Protein AF-A0A528EE47-F1 (afdb_monomer)

Radius of gyration: 16.22 Å; Cα contacts (8 Å, |Δi|>4): 66; chains: 1; bounding box: 39×16×34 Å

Mean predicted aligned error: 9.57 Å

pLDDT: mean 77.12, std 11.23, range [55.78, 93.19]

Secondary structure (DSSP, 8-state):
--EEEEEEEEE-SSPPPPEEPPTTTGGG---SSPPPTT-EE----EEEEEEE-

Foldseek 3Di:
DDWADWPDKDWPPDFDDWDFDDPVVQVPDPDPDGDDGPDTDGDTDMDIDTDDD

Structure (mmCIF, N/CA/C/O backbone):
data_AF-A0A528EE47-F1
#
_entry.id   AF-A0A528EE47-F1
#
loop_
_atom_site.group_PDB
_atom_site.id
_atom_site.type_symbol
_atom_site.label_atom_id
_atom_site.label_alt_id
_atom_site.label_comp_id
_atom_site.label_asym_id
_atom_site.label_entity_id
_atom_site.label_seq_id
_atom_site.pdbx_PDB_ins_code
_atom_site.Cartn_x
_atom_site.Cartn_y
_atom_site.Cartn_z
_atom_site.occupancy
_atom_site.B_iso_or_equiv
_atom_site.auth_seq_id
_atom_site.auth_comp_id
_atom_site.auth_asym_id
_atom_site.auth_atom_id
_atom_site.pdbx_PDB_model_num
ATOM 1 N N . VAL A 1 1 ? -22.934 1.285 7.996 1.00 76.31 1 VAL A N 1
ATOM 2 C CA . VAL A 1 1 ? -21.746 1.576 8.827 1.00 76.31 1 VAL A CA 1
ATOM 3 C C . VAL A 1 1 ? -20.909 2.619 8.119 1.00 76.31 1 VAL A C 1
ATOM 5 O O . VAL A 1 1 ? -20.761 2.541 6.904 1.00 76.31 1 VAL A O 1
ATOM 8 N N . SER A 1 2 ? -20.462 3.626 8.857 1.00 85.69 2 SER A N 1
ATOM 9 C CA . SER A 1 2 ? -19.610 4.719 8.386 1.00 85.69 2 SER A CA 1
ATOM 10 C C . SER A 1 2 ? -18.216 4.606 9.007 1.00 85.69 2 SER A C 1
ATOM 12 O O . SER A 1 2 ? -18.048 3.947 10.032 1.00 85.69 2 SER A O 1
ATOM 14 N N . ILE A 1 3 ? -17.206 5.189 8.359 1.00 88.31 3 ILE A N 1
ATOM 15 C CA . ILE A 1 3 ? -15.835 5.184 8.880 1.00 88.31 3 ILE A CA 1
ATOM 16 C C . ILE A 1 3 ? -15.728 6.213 10.012 1.00 88.31 3 ILE A C 1
ATOM 18 O O . ILE A 1 3 ? -16.177 7.354 9.860 1.00 88.31 3 ILE A O 1
ATOM 22 N N . GLY A 1 4 ? -15.191 5.811 11.159 1.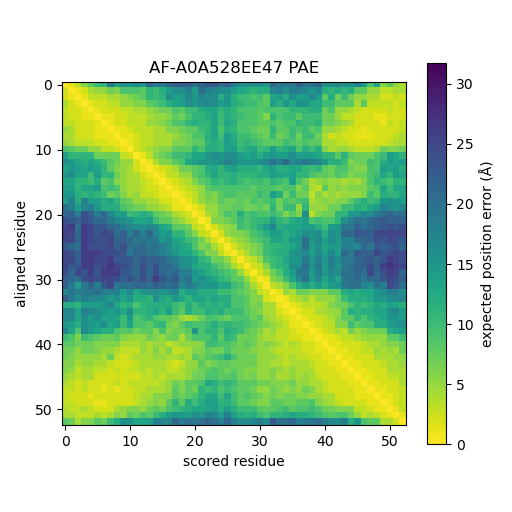00 87.62 4 GLY A N 1
ATOM 23 C CA . GLY A 1 4 ? -14.875 6.731 12.246 1.00 87.62 4 GLY A CA 1
ATOM 24 C C . GLY A 1 4 ? -13.381 7.058 12.310 1.00 87.62 4 GLY A C 1
ATOM 25 O O . GLY A 1 4 ? -12.670 7.015 11.306 1.00 87.62 4 GLY A O 1
ATOM 26 N N . ARG A 1 5 ? -12.903 7.444 13.491 1.00 90.88 5 ARG 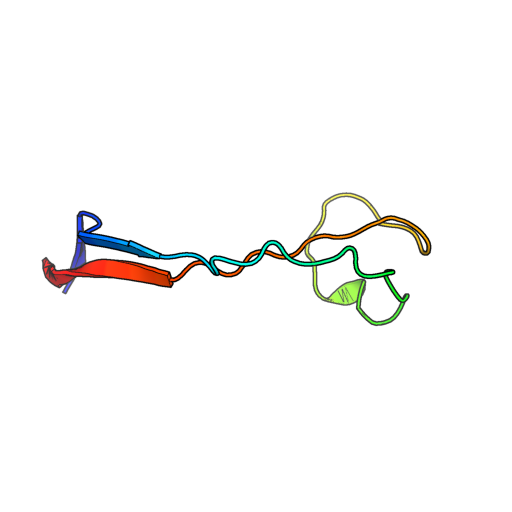A N 1
ATOM 27 C CA . ARG A 1 5 ? -11.503 7.780 13.771 1.00 90.88 5 ARG A CA 1
ATOM 28 C C . ARG A 1 5 ? -10.552 6.607 13.526 1.00 90.88 5 ARG A C 1
ATOM 30 O O . ARG A 1 5 ? -10.915 5.438 13.643 1.00 90.88 5 ARG A O 1
ATOM 37 N N . VAL A 1 6 ? -9.305 6.956 13.231 1.00 91.56 6 VAL A N 1
ATOM 38 C CA . VAL A 1 6 ? -8.188 6.010 13.176 1.00 91.56 6 VAL A CA 1
ATOM 39 C C . VAL A 1 6 ? -7.875 5.535 14.591 1.00 91.56 6 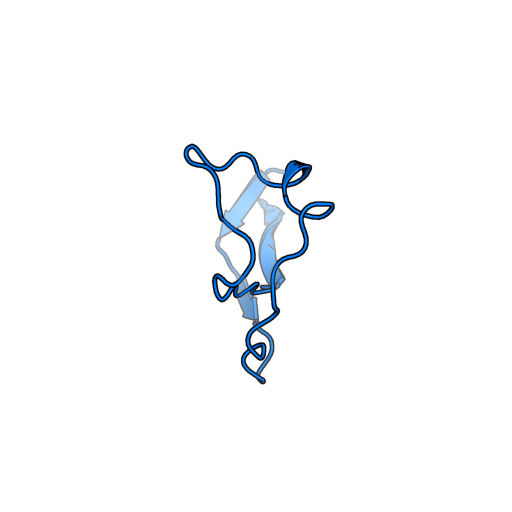VAL A C 1
ATOM 41 O O . VAL A 1 6 ? -7.701 6.356 15.492 1.00 91.56 6 VAL A O 1
ATOM 44 N N . LEU A 1 7 ? -7.803 4.221 14.769 1.00 91.31 7 LEU A N 1
ATOM 45 C CA . LEU A 1 7 ? -7.437 3.585 16.032 1.00 91.31 7 LEU A CA 1
ATOM 46 C C . LEU A 1 7 ? -5.948 3.241 16.069 1.00 91.31 7 LEU A C 1
ATOM 48 O O . LEU A 1 7 ? -5.304 3.419 17.098 1.00 91.31 7 LEU A O 1
ATOM 52 N N . GLU A 1 8 ? -5.403 2.777 14.945 1.00 90.06 8 GLU A N 1
ATOM 53 C CA . GLU A 1 8 ? -4.018 2.328 14.851 1.00 90.06 8 GLU A CA 1
ATOM 54 C C . GLU A 1 8 ? -3.491 2.477 13.421 1.00 90.06 8 G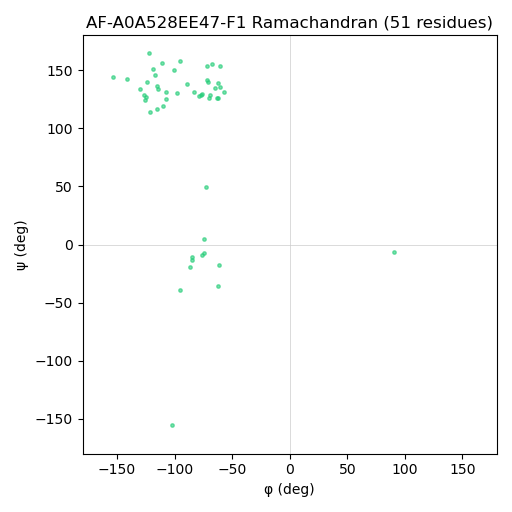LU A C 1
ATOM 56 O O . GLU A 1 8 ? -4.220 2.263 12.447 1.00 90.06 8 GLU A O 1
ATOM 61 N N . ILE A 1 9 ? 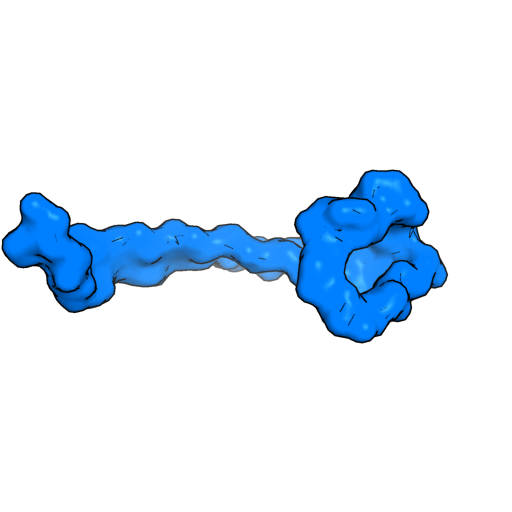-2.210 2.826 13.315 1.00 87.88 9 ILE A N 1
ATOM 62 C CA . ILE A 1 9 ? -1.442 2.815 12.071 1.00 87.88 9 ILE A CA 1
ATOM 63 C C . ILE A 1 9 ? -0.199 1.967 12.324 1.00 87.88 9 ILE A C 1
ATOM 65 O O . ILE A 1 9 ? 0.563 2.268 13.244 1.00 87.88 9 ILE A O 1
ATOM 69 N N . THR A 1 10 ? 0.021 0.942 11.502 1.00 88.56 10 THR A N 1
ATOM 70 C CA . THR A 1 10 ? 1.258 0.150 11.518 1.00 88.56 10 THR A CA 1
ATOM 71 C C . THR A 1 10 ? 1.904 0.137 10.138 1.00 88.56 10 THR A C 1
ATOM 73 O O . THR A 1 10 ? 1.228 0.043 9.114 1.00 88.56 10 THR A O 1
ATOM 76 N N . ASP A 1 11 ? 3.228 0.237 10.115 1.00 83.31 11 ASP A N 1
ATOM 77 C CA . ASP A 1 11 ? 4.061 0.121 8.915 1.00 83.31 11 ASP A CA 1
ATOM 78 C C . ASP A 1 11 ? 5.072 -1.020 9.122 1.00 83.31 11 ASP A C 1
ATOM 80 O O . ASP A 1 11 ? 5.284 -1.497 10.243 1.00 83.31 11 A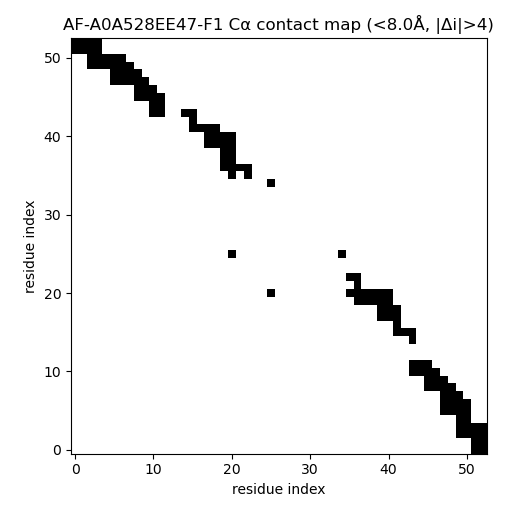SP A O 1
ATOM 84 N N . GLN A 1 12 ? 5.693 -1.485 8.044 1.00 73.56 12 GLN A N 1
ATOM 85 C CA . GLN A 1 12 ? 6.821 -2.398 8.109 1.00 73.56 12 GLN A CA 1
ATOM 86 C C . GLN A 1 12 ? 7.995 -1.720 8.826 1.00 73.56 12 GLN A C 1
ATOM 88 O O . GLN A 1 12 ? 8.479 -0.664 8.433 1.00 73.56 12 GLN A O 1
ATOM 93 N N . ASN A 1 13 ? 8.522 -2.374 9.862 1.00 70.31 13 ASN A N 1
ATOM 94 C CA . ASN A 1 13 ? 9.634 -1.845 10.658 1.00 70.31 13 ASN A CA 1
ATOM 95 C C . ASN A 1 13 ? 10.999 -1.923 9.933 1.00 70.31 13 ASN A C 1
ATOM 97 O O . ASN A 1 13 ? 12.039 -1.631 10.528 1.00 70.31 13 ASN A O 1
ATOM 101 N N . VAL A 1 14 ? 11.000 -2.358 8.668 1.00 80.06 14 VAL A N 1
ATOM 102 C CA . VAL A 1 14 ? 12.168 -2.462 7.792 1.00 80.06 14 VAL A CA 1
ATOM 103 C C . VAL A 1 14 ? 11.900 -1.595 6.562 1.00 80.06 14 VAL A C 1
ATOM 105 O O . VAL A 1 14 ? 10.994 -1.923 5.792 1.00 80.06 14 VAL A O 1
ATOM 108 N N . PRO A 1 15 ? 12.656 -0.502 6.358 1.00 75.94 15 PRO A N 1
ATOM 109 C CA . PRO A 1 15 ? 12.470 0.339 5.188 1.00 75.94 15 PRO A CA 1
ATOM 110 C C . PRO A 1 15 ? 12.760 -0.459 3.907 1.00 75.94 15 PRO A C 1
ATOM 112 O O . PRO A 1 15 ? 13.717 -1.242 3.872 1.00 75.94 15 PRO A O 1
ATOM 115 N N . PRO A 1 16 ? 11.952 -0.272 2.851 1.00 74.00 16 PRO A N 1
ATOM 116 C CA . PRO A 1 16 ? 12.134 -0.987 1.598 1.00 74.00 16 PRO A CA 1
ATOM 117 C C . PRO A 1 16 ? 13.472 -0.591 0.951 1.00 74.00 16 PRO A C 1
ATOM 119 O O . PRO A 1 16 ? 13.797 0.602 0.888 1.00 74.00 16 PRO A O 1
ATOM 122 N N . PRO A 1 17 ? 14.263 -1.558 0.451 1.00 82.12 17 PRO A N 1
ATOM 123 C CA . PRO A 1 17 ? 15.447 -1.240 -0.334 1.00 82.12 17 PRO A CA 1
ATOM 124 C C . PRO A 1 17 ? 15.039 -0.602 -1.676 1.00 82.12 17 PRO A C 1
ATOM 126 O O . PRO A 1 17 ? 13.938 -0.867 -2.163 1.00 82.12 17 PRO A O 1
ATOM 129 N N . PRO A 1 18 ? 15.913 0.202 -2.309 1.00 80.12 18 PRO A N 1
ATOM 130 C CA . PRO A 1 18 ? 15.650 0.738 -3.642 1.00 80.12 18 PRO A CA 1
ATOM 131 C C . PRO A 1 18 ? 15.385 -0.387 -4.651 1.00 80.12 18 PRO A C 1
ATOM 133 O O . PRO A 1 18 ? 16.167 -1.338 -4.737 1.00 80.12 18 PRO A O 1
ATOM 136 N N . ILE A 1 19 ? 14.312 -0.266 -5.437 1.00 78.75 19 ILE A N 1
ATOM 137 C CA . ILE A 1 19 ? 13.988 -1.215 -6.509 1.00 78.75 19 ILE A CA 1
ATOM 138 C C . ILE A 1 19 ? 14.264 -0.540 -7.860 1.00 78.75 19 ILE A C 1
ATOM 140 O O . ILE A 1 19 ? 13.722 0.540 -8.111 1.00 78.75 19 ILE A O 1
ATOM 144 N N . PRO A 1 20 ? 15.079 -1.144 -8.748 1.00 75.56 20 PRO A N 1
ATOM 145 C CA . PRO A 1 20 ? 15.271 -0.624 -10.096 1.00 75.56 20 PRO A CA 1
ATOM 146 C C . PRO A 1 20 ? 13.997 -0.816 -10.924 1.00 75.56 20 PRO A C 1
ATOM 148 O O . PRO A 1 20 ? 13.482 -1.931 -11.051 1.00 75.56 20 PRO A O 1
ATOM 151 N N . MET A 1 21 ? 13.491 0.271 -11.505 1.00 73.38 21 MET A N 1
ATOM 152 C CA . MET A 1 21 ? 12.238 0.237 -12.256 1.00 73.38 21 MET A CA 1
ATOM 153 C C . MET A 1 21 ? 12.424 -0.383 -13.649 1.00 73.38 21 MET A C 1
ATOM 155 O O . MET A 1 21 ? 13.297 0.033 -14.415 1.00 73.38 21 MET A O 1
ATOM 159 N N . ASN A 1 22 ? 11.586 -1.368 -14.001 1.00 68.25 22 ASN A N 1
ATOM 160 C CA . ASN A 1 22 ? 11.529 -1.944 -15.346 1.00 68.25 22 ASN A CA 1
ATOM 161 C C . ASN A 1 22 ? 10.348 -1.364 -16.148 1.00 68.25 22 ASN A C 1
ATOM 163 O O . ASN A 1 22 ? 9.302 -1.021 -15.602 1.00 68.25 22 ASN A O 1
ATOM 167 N N . ALA A 1 23 ? 10.487 -1.293 -17.474 1.00 58.75 23 ALA A N 1
ATOM 168 C CA . ALA A 1 23 ? 9.493 -0.657 -18.347 1.00 58.75 23 ALA A CA 1
ATOM 169 C C . ALA A 1 23 ? 8.092 -1.308 -18.311 1.00 58.75 23 ALA A C 1
ATOM 171 O O . ALA A 1 23 ? 7.126 -0.689 -18.734 1.00 58.75 23 ALA A O 1
ATOM 172 N N . LYS A 1 24 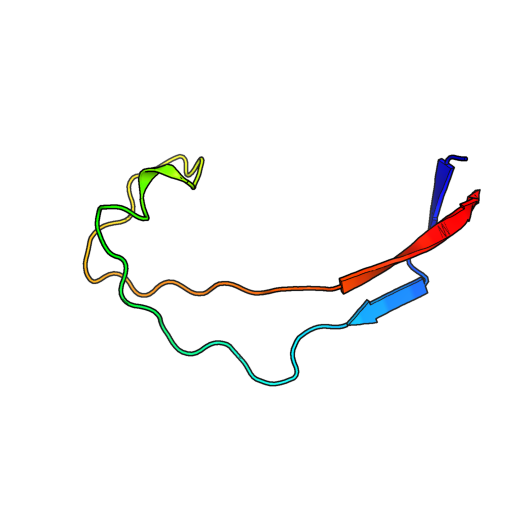? 7.958 -2.548 -17.814 1.00 58.59 24 LYS A N 1
ATOM 173 C CA . LYS A 1 24 ? 6.667 -3.258 -17.725 1.00 58.59 24 LYS A CA 1
ATOM 174 C C . LYS A 1 24 ? 5.877 -2.952 -16.444 1.00 58.59 24 LYS A C 1
ATOM 176 O O . LYS A 1 24 ? 4.675 -3.183 -16.431 1.00 58.59 24 LYS A O 1
ATOM 181 N N . ALA A 1 25 ? 6.522 -2.445 -15.390 1.00 58.16 25 ALA A N 1
ATOM 182 C CA . ALA A 1 25 ? 5.855 -1.981 -14.167 1.00 58.16 25 ALA A CA 1
ATOM 183 C C . ALA A 1 25 ? 5.358 -0.523 -14.267 1.00 58.16 25 ALA A C 1
ATOM 185 O O . ALA A 1 25 ? 4.598 -0.072 -13.416 1.00 58.16 25 ALA A O 1
ATOM 186 N N . PHE A 1 26 ? 5.767 0.188 -15.322 1.00 55.78 26 PHE A N 1
ATOM 187 C CA . PHE A 1 26 ? 5.471 1.597 -15.585 1.00 55.78 26 PHE A CA 1
ATOM 188 C C . PHE A 1 26 ? 3.968 1.893 -15.774 1.00 55.78 26 PHE A C 1
ATOM 190 O O . PHE A 1 26 ? 3.484 2.917 -15.305 1.00 55.78 26 PHE A O 1
ATOM 197 N N . ASP A 1 27 ? 3.206 0.979 -16.386 1.00 55.97 27 ASP A N 1
ATOM 198 C CA . ASP A 1 27 ? 1.791 1.207 -16.747 1.00 55.97 27 ASP A CA 1
ATOM 199 C C . ASP A 1 27 ? 0.797 1.121 -15.570 1.00 55.97 27 ASP A C 1
ATOM 201 O O . ASP A 1 27 ? -0.383 1.440 -15.727 1.00 55.97 27 ASP A O 1
ATOM 205 N N . ALA A 1 28 ? 1.232 0.686 -14.381 1.00 58.44 28 ALA A N 1
ATOM 206 C CA . ALA A 1 28 ? 0.341 0.510 -13.230 1.00 58.44 28 ALA A CA 1
ATOM 207 C C . ALA A 1 28 ? 0.114 1.800 -12.412 1.00 58.44 28 ALA A C 1
ATOM 209 O O . ALA A 1 28 ? -0.803 1.846 -11.588 1.00 58.44 28 ALA A O 1
ATOM 210 N N . ALA A 1 29 ? 0.918 2.846 -12.630 1.00 58.06 29 ALA A N 1
ATOM 211 C CA . ALA A 1 29 ? 0.887 4.078 -11.846 1.00 58.06 29 ALA A CA 1
ATOM 212 C C . ALA A 1 29 ? 0.338 5.249 -12.678 1.00 58.06 29 ALA A C 1
ATOM 214 O O . ALA A 1 29 ? 0.914 5.642 -13.686 1.00 58.06 29 ALA A O 1
ATOM 215 N N . ARG A 1 30 ? -0.777 5.846 -12.237 1.00 57.66 30 ARG A N 1
ATOM 216 C CA . ARG A 1 30 ? -1.336 7.103 -12.782 1.00 57.66 30 ARG A CA 1
ATOM 217 C C . ARG A 1 30 ? -0.491 8.329 -12.379 1.00 57.66 30 ARG A C 1
ATOM 219 O O . ARG A 1 30 ? -1.026 9.300 -11.850 1.00 57.66 30 ARG A O 1
ATOM 226 N N . GLU A 1 31 ? 0.820 8.270 -12.575 1.00 58.53 31 GLU A N 1
ATOM 227 C CA . GLU A 1 31 ? 1.725 9.410 -12.397 1.00 58.53 31 GLU A CA 1
ATOM 228 C C . GLU A 1 31 ? 1.495 10.430 -13.526 1.00 58.53 31 GLU A C 1
ATOM 230 O O . GLU A 1 31 ? 1.269 10.061 -14.680 1.00 58.53 31 GLU A O 1
ATOM 235 N N . SER A 1 32 ? 1.522 11.729 -13.208 1.00 62.62 32 SER A N 1
ATOM 236 C CA . SER A 1 32 ? 1.312 12.801 -14.199 1.00 62.62 32 SER A CA 1
ATOM 237 C C . SER A 1 32 ? 2.521 13.017 -15.120 1.00 62.62 32 SER A C 1
ATOM 239 O O . SER A 1 32 ? 2.422 13.768 -16.092 1.00 62.62 32 SER A O 1
ATOM 241 N N . VAL A 1 33 ? 3.645 12.347 -14.839 1.00 65.69 33 VAL A N 1
ATOM 242 C CA . VAL A 1 33 ? 4.900 12.417 -15.594 1.00 65.69 33 VAL A CA 1
ATOM 243 C C . VAL A 1 33 ? 5.573 11.038 -15.692 1.00 65.69 33 VAL A C 1
ATOM 245 O O . VAL A 1 33 ? 5.549 10.282 -14.723 1.00 65.69 33 VAL A O 1
ATOM 248 N N . PRO A 1 34 ? 6.192 10.696 -16.841 1.00 70.81 34 PRO A N 1
ATOM 249 C CA . PRO A 1 34 ? 6.911 9.435 -17.013 1.00 70.81 34 PRO A CA 1
ATOM 250 C C . PRO A 1 34 ? 8.117 9.289 -16.076 1.00 70.81 34 PRO A C 1
ATOM 252 O O . PRO A 1 34 ? 9.028 10.112 -16.111 1.00 70.81 34 PRO A O 1
ATOM 255 N N . VAL A 1 35 ? 8.158 8.193 -15.323 1.00 73.62 35 VAL A N 1
ATOM 256 C CA . VAL A 1 35 ? 9.335 7.699 -14.595 1.00 73.62 35 VAL A CA 1
ATOM 257 C C . VAL A 1 35 ? 10.247 6.868 -15.519 1.00 73.62 35 VAL A C 1
ATOM 259 O O . VAL A 1 35 ? 9.764 5.985 -16.232 1.00 73.62 35 VAL A O 1
ATOM 262 N N . GLN A 1 36 ? 11.560 7.118 -15.546 1.00 73.88 36 GLN A N 1
ATOM 263 C CA . GLN A 1 36 ? 12.488 6.430 -16.459 1.00 73.88 36 GLN A CA 1
ATOM 264 C C . GLN A 1 36 ? 13.189 5.215 -15.833 1.00 73.88 36 GLN A C 1
ATOM 266 O O . GLN A 1 36 ? 13.336 5.081 -14.618 1.00 73.88 36 GLN A O 1
ATOM 271 N N . ALA A 1 37 ? 13.664 4.308 -16.692 1.00 77.31 37 ALA A N 1
ATOM 272 C CA . ALA A 1 37 ? 14.512 3.201 -16.262 1.00 77.31 37 ALA A CA 1
ATOM 273 C C . ALA A 1 37 ? 15.803 3.730 -15.611 1.00 77.31 37 ALA A C 1
ATOM 275 O O . ALA A 1 37 ? 16.451 4.629 -16.143 1.00 77.31 37 ALA A O 1
ATOM 276 N N . GLY A 1 38 ? 16.194 3.133 -14.483 1.00 76.50 38 GLY A N 1
ATOM 277 C CA . GLY A 1 38 ? 17.369 3.555 -13.711 1.00 76.50 38 GLY A CA 1
ATOM 278 C C . GLY A 1 38 ? 17.082 4.602 -12.631 1.00 76.50 38 GLY A C 1
ATOM 279 O O . GLY A 1 38 ? 17.967 4.884 -11.827 1.00 76.50 38 GLY A O 1
ATOM 280 N N . GLU A 1 39 ? 15.859 5.130 -12.555 1.00 80.19 39 GLU A N 1
ATOM 281 C CA . GLU A 1 39 ? 15.411 5.879 -11.383 1.00 80.19 39 GLU A CA 1
ATOM 282 C C . GLU A 1 39 ? 15.170 4.935 -10.196 1.00 80.19 39 GLU A C 1
ATOM 284 O O . GLU A 1 39 ? 14.667 3.815 -10.348 1.00 80.19 39 GLU A O 1
ATOM 289 N N . ASN A 1 40 ? 15.530 5.392 -8.996 1.00 79.31 40 ASN A N 1
ATOM 290 C CA . ASN A 1 40 ? 15.255 4.656 -7.768 1.00 79.31 40 ASN A CA 1
ATOM 291 C C . ASN A 1 40 ? 13.798 4.863 -7.363 1.00 79.31 40 ASN A C 1
ATOM 293 O O . ASN A 1 40 ? 13.351 5.998 -7.209 1.00 79.31 40 ASN A O 1
ATOM 297 N N . SER A 1 41 ? 13.082 3.763 -7.135 1.00 80.19 41 SER A N 1
ATOM 298 C CA . SER A 1 41 ? 11.696 3.783 -6.669 1.00 80.19 41 SER A CA 1
ATOM 299 C C . SER A 1 41 ? 11.554 3.126 -5.303 1.00 80.19 41 SER A C 1
ATOM 301 O O . SER A 1 41 ? 12.246 2.152 -4.992 1.00 80.19 41 SER A O 1
ATOM 303 N N . TYR A 1 42 ? 10.637 3.665 -4.500 1.00 80.69 42 TYR A N 1
ATOM 304 C CA . TYR A 1 42 ? 10.353 3.218 -3.139 1.00 80.69 42 TYR A CA 1
ATOM 305 C C . TYR A 1 42 ? 8.845 3.007 -2.979 1.00 80.69 42 TYR A C 1
ATOM 307 O O . TYR A 1 42 ? 8.050 3.858 -3.372 1.00 80.69 42 TYR A O 1
ATOM 315 N N . THR A 1 43 ? 8.441 1.885 -2.386 1.00 82.31 43 THR A N 1
ATOM 316 C CA . THR A 1 43 ? 7.030 1.562 -2.121 1.00 82.31 43 THR A CA 1
ATOM 317 C C . THR A 1 43 ? 6.855 1.225 -0.650 1.00 82.31 43 THR A C 1
ATOM 319 O O . THR A 1 43 ? 7.573 0.376 -0.133 1.00 82.31 43 THR A O 1
ATOM 322 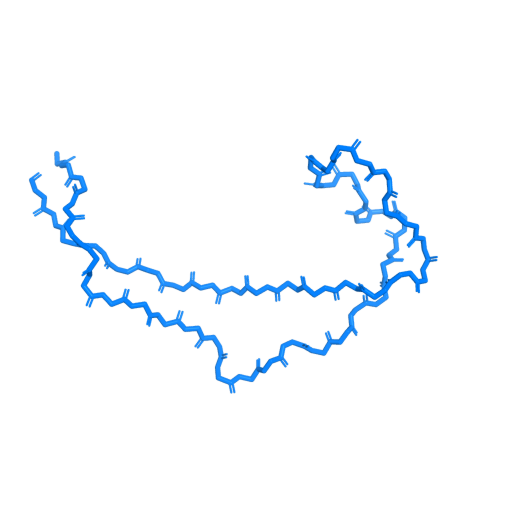N N . VAL A 1 44 ? 5.892 1.869 0.010 1.00 83.12 44 VAL A N 1
ATOM 323 C CA . VAL A 1 44 ? 5.601 1.683 1.439 1.00 83.12 44 VAL A CA 1
ATOM 324 C C . VAL A 1 44 ? 4.212 1.075 1.596 1.00 83.12 44 VAL A C 1
ATOM 326 O O . VAL A 1 44 ? 3.272 1.497 0.920 1.00 83.12 44 VAL A O 1
ATOM 329 N N . GLN A 1 45 ? 4.078 0.085 2.479 1.00 85.62 45 GLN A N 1
ATOM 330 C CA . GLN A 1 45 ? 2.803 -0.564 2.771 1.00 85.62 45 GLN A CA 1
ATOM 331 C C . GLN A 1 45 ? 2.392 -0.292 4.216 1.00 85.62 45 GLN A C 1
ATOM 333 O O . GLN A 1 45 ? 3.030 -0.771 5.147 1.00 85.62 45 GLN A O 1
ATOM 338 N N . VAL A 1 46 ? 1.268 0.404 4.383 1.00 88.38 46 VAL A N 1
ATOM 339 C CA . VAL A 1 46 ? 0.734 0.789 5.692 1.00 88.38 46 VAL A CA 1
ATOM 340 C C . VAL A 1 46 ? -0.594 0.083 5.941 1.00 88.38 46 VAL A C 1
ATOM 342 O O . VAL A 1 46 ? -1.474 0.085 5.078 1.00 88.38 46 VAL A O 1
ATOM 345 N N . ASN A 1 47 ? -0.760 -0.483 7.135 1.00 90.94 47 ASN A N 1
ATOM 346 C CA . ASN A 1 47 ? -2.043 -0.988 7.612 1.00 90.94 47 ASN A CA 1
ATOM 347 C C . ASN A 1 47 ? -2.694 0.062 8.517 1.00 90.94 47 ASN A C 1
ATOM 349 O O . ASN A 1 47 ? -2.063 0.570 9.445 1.00 90.94 47 ASN A O 1
ATOM 353 N N . VAL A 1 48 ? -3.966 0.374 8.258 1.00 90.06 48 VAL A N 1
ATOM 354 C CA . VAL A 1 48 ? -4.733 1.356 9.036 1.00 90.06 48 VAL A CA 1
ATOM 355 C C . VAL A 1 48 ? -6.016 0.716 9.549 1.00 90.06 48 VAL A C 1
ATOM 357 O O . VAL A 1 48 ? -6.802 0.179 8.767 1.00 90.06 48 VAL A O 1
ATOM 360 N N . THR A 1 49 ? -6.243 0.817 10.857 1.00 92.56 49 THR A N 1
ATOM 361 C CA . THR A 1 49 ? -7.454 0.324 11.523 1.00 92.56 49 THR A CA 1
ATOM 362 C C . THR A 1 49 ? -8.333 1.501 11.934 1.00 92.56 49 THR A C 1
ATOM 364 O O . THR A 1 49 ? -7.858 2.451 12.559 1.00 92.56 49 THR A O 1
ATOM 367 N N . PHE A 1 50 ? -9.628 1.434 11.617 1.00 93.19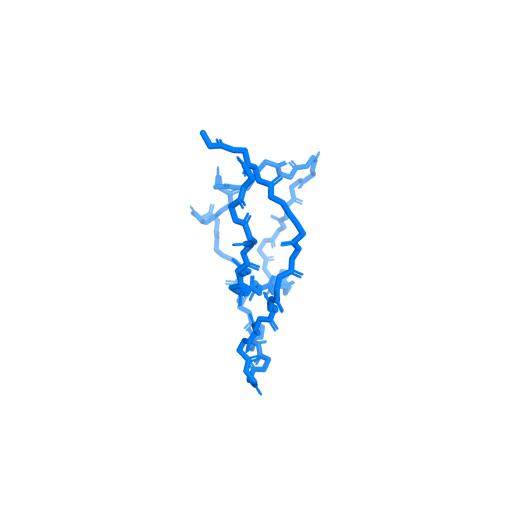 50 PHE A N 1
ATOM 368 C CA . PHE A 1 50 ? -10.612 2.481 11.908 1.00 93.19 50 PHE A CA 1
ATOM 369 C C . PHE A 1 50 ? -11.714 1.966 12.835 1.00 93.19 50 PHE A C 1
ATOM 371 O O . PHE A 1 50 ? -12.066 0.786 12.794 1.00 93.19 50 PHE A O 1
ATOM 378 N N . GLU A 1 51 ? -12.303 2.858 13.631 1.00 87.88 51 GLU A N 1
ATOM 379 C CA . GLU A 1 51 ? -13.545 2.557 14.348 1.00 87.88 51 GLU A CA 1
ATOM 380 C C . GLU A 1 51 ? -14.742 2.505 13.376 1.00 87.88 51 GLU A C 1
ATOM 382 O O . GLU A 1 51 ? -14.761 3.163 12.328 1.00 87.88 51 GLU A O 1
ATOM 387 N N . LEU A 1 52 ? -15.771 1.742 13.749 1.00 84.19 52 LEU A N 1
ATOM 388 C CA . LEU A 1 52 ? -17.059 1.734 13.058 1.00 84.19 52 LEU A CA 1
ATOM 389 C C . LEU A 1 52 ? -17.982 2.797 13.662 1.00 84.19 52 LEU A C 1
ATOM 391 O O . LEU A 1 52 ? -18.065 2.917 14.884 1.00 84.19 52 LEU A O 1
ATOM 395 N N . LYS A 1 53 ? -18.706 3.520 12.805 1.00 74.62 53 LYS A N 1
ATOM 396 C CA . LYS A 1 53 ? -19.700 4.530 13.186 1.00 74.62 53 LYS A CA 1
ATOM 397 C C . LYS A 1 53 ? -21.098 4.195 12.675 1.00 74.62 53 LYS A C 1
ATOM 399 O O . LYS A 1 53 ? -21.233 3.811 11.481 1.00 74.62 53 LYS A O 1
#

Nearest PDB structures (foldseek):
  4hvz-assembly1_B  TM=7.885E-01  e=1.078E-02  Brucella abortus S19
  3jbv-assembly1_m  TM=2.422E-01  e=8.932E+00  Escherichia coli K-12

Solvent-accessible surface area (backbone atoms only — not comparable to full-atom values): 3697 Å² total; per-residue (Å²): 128,43,86,49,60,78,75,48,79,48,63,66,95,64,82,68,70,77,42,78,46,54,85,83,67,55,83,79,56,94,61,98,63,92,83,58,76,77,44,80,44,82,76,86,69,72,51,76,43,62,42,84,77

Sequence (53 aa):
VSIGRVLEITDQNVPPPPIPMNAKAFDAARESVPVQAGENSYTVQVNVTFELK